Protein AF-A0A2S7J7X6-F1 (afdb_monomer_lite)

pLDDT: mean 95.38, std 8.53, range [49.38, 98.88]

Radius of gyration: 12.1 Å; chains: 1; bounding box: 28×27×31 Å

Secondary structure (DSSP, 8-state):
-PPPPPP-EEEEEETTEEEEE-TTS-EEEEEEEETTEEEEEEEEE-TT--EEET-STTGGGTT-EESS--HHHHHHHHGGG-

Foldseek 3Di:
DPPDQFQWDWDDPDPFKTFIATPVGDTQFIFGDDPQKTFTWGWDADPVRDIDTCDDQQNVRGRPIDNDPDRVVCSVPRRVSD

Structure (mmCIF, N/CA/C/O backbone):
data_AF-A0A2S7J7X6-F1
#
_entry.id   AF-A0A2S7J7X6-F1
#
loop_
_atom_site.group_PDB
_atom_site.id
_atom_site.type_symbol
_atom_site.label_atom_id
_atom_site.label_alt_id
_atom_site.label_comp_id
_atom_site.label_asym_id
_atom_site.label_entity_id
_atom_site.label_seq_id
_atom_site.pdbx_PDB_ins_code
_atom_site.Cartn_x
_atom_site.Cartn_y
_atom_site.Cartn_z
_atom_site.occupancy
_atom_site.B_iso_or_equiv
_atom_site.auth_seq_id
_atom_site.auth_comp_id
_atom_site.auth_asym_id
_atom_site.auth_atom_id
_atom_site.pdbx_PDB_model_num
ATOM 1 N N . MET A 1 1 ? -12.521 -15.925 -17.180 1.00 49.38 1 MET A N 1
ATOM 2 C CA . MET A 1 1 ? -11.096 -15.855 -16.804 1.00 49.38 1 MET A CA 1
ATOM 3 C C . MET A 1 1 ? -10.956 -14.635 -15.914 1.00 49.38 1 MET A C 1
ATOM 5 O O . MET A 1 1 ? -11.277 -13.550 -16.377 1.00 49.38 1 MET A O 1
ATOM 9 N N . VAL A 1 2 ? -10.647 -14.811 -14.630 1.00 57.12 2 VAL A N 1
ATOM 10 C CA . VAL A 1 2 ? -10.360 -13.672 -13.742 1.00 57.12 2 VAL A CA 1
ATOM 11 C C . VAL A 1 2 ? -8.984 -13.148 -14.167 1.00 57.12 2 VAL A C 1
ATOM 13 O O . VAL A 1 2 ? -8.097 -13.987 -14.347 1.00 57.12 2 VAL A O 1
ATOM 16 N N . PRO A 1 3 ? -8.796 -11.840 -14.424 1.00 57.38 3 PRO A N 1
ATOM 17 C CA . PRO A 1 3 ? -7.463 -11.321 -14.711 1.00 57.38 3 PRO A CA 1
ATOM 18 C C . PRO A 1 3 ? -6.526 -11.696 -13.553 1.00 57.38 3 PRO A C 1
ATOM 20 O O . PRO A 1 3 ? -6.978 -11.713 -12.403 1.00 57.38 3 PRO A O 1
ATOM 23 N N . PRO A 1 4 ? -5.263 -12.059 -13.831 1.00 74.00 4 PRO A N 1
ATOM 24 C CA . PRO A 1 4 ? -4.326 -12.390 -12.770 1.00 74.00 4 PRO A CA 1
ATOM 25 C C . PRO A 1 4 ? -4.205 -11.182 -11.838 1.00 74.00 4 PRO A C 1
ATOM 27 O O . PRO A 1 4 ? -3.917 -10.076 -12.279 1.00 74.00 4 PRO A O 1
ATOM 30 N N . VAL A 1 5 ? -4.496 -11.396 -10.557 1.00 90.12 5 VAL A N 1
ATOM 31 C CA . VAL A 1 5 ? -4.309 -10.389 -9.514 1.00 90.12 5 VAL A CA 1
ATOM 32 C C . VAL A 1 5 ? -2.874 -10.520 -9.034 1.00 90.12 5 VAL A C 1
ATOM 34 O O . VAL A 1 5 ? -2.478 -11.595 -8.581 1.00 90.12 5 VAL A O 1
ATOM 37 N N . THR A 1 6 ? -2.102 -9.443 -9.131 1.00 95.38 6 THR A N 1
ATOM 38 C CA . THR A 1 6 ? -0.744 -9.410 -8.591 1.00 95.38 6 THR A CA 1
ATOM 39 C C . THR A 1 6 ? -0.793 -9.573 -7.068 1.00 95.38 6 THR A C 1
ATOM 41 O O . THR A 1 6 ? -1.432 -8.784 -6.371 1.00 95.38 6 THR A O 1
ATOM 44 N N . GLU A 1 7 ? -0.121 -10.598 -6.541 1.00 96.94 7 GLU A N 1
ATOM 45 C CA . GLU A 1 7 ? 0.035 -10.786 -5.096 1.00 96.94 7 GLU A CA 1
ATOM 46 C C . GLU A 1 7 ? 0.908 -9.668 -4.516 1.00 96.94 7 GLU A C 1
ATOM 48 O O . GLU A 1 7 ? 1.970 -9.343 -5.046 1.00 96.94 7 GLU A O 1
ATOM 53 N N . LEU A 1 8 ? 0.446 -9.052 -3.432 1.00 98.31 8 LEU A N 1
ATOM 54 C CA . LEU A 1 8 ? 1.135 -7.972 -2.745 1.00 98.31 8 LEU A CA 1
ATOM 55 C C . LEU A 1 8 ? 1.547 -8.417 -1.349 1.00 98.31 8 LEU A C 1
ATOM 57 O O . LEU A 1 8 ? 0.754 -8.960 -0.580 1.00 98.31 8 LEU A O 1
ATOM 61 N N . HIS A 1 9 ? 2.788 -8.112 -0.996 1.00 98.56 9 HIS A N 1
ATOM 62 C CA . HIS A 1 9 ? 3.343 -8.403 0.316 1.00 98.56 9 HIS A CA 1
ATOM 63 C C . HIS A 1 9 ? 3.304 -7.159 1.198 1.00 98.56 9 HIS A C 1
ATOM 65 O O . HIS A 1 9 ? 3.627 -6.052 0.759 1.00 98.56 9 HIS A O 1
ATOM 71 N N . LEU A 1 10 ? 2.935 -7.353 2.464 1.00 98.69 10 LEU A N 1
ATOM 72 C CA . LEU A 1 10 ? 2.984 -6.318 3.489 1.00 98.69 10 LEU A CA 1
ATOM 73 C C . LEU A 1 10 ? 4.202 -6.543 4.376 1.00 98.69 10 LEU A C 1
ATOM 75 O O . LEU A 1 10 ? 4.325 -7.593 5.005 1.00 98.69 10 LEU A O 1
ATOM 79 N N . ILE A 1 11 ? 5.074 -5.544 4.462 1.00 98.50 11 ILE A N 1
ATOM 80 C CA . ILE A 1 11 ? 6.216 -5.560 5.375 1.00 98.50 11 ILE A CA 1
ATOM 81 C C . ILE A 1 11 ? 5.926 -4.559 6.501 1.00 98.50 11 ILE A C 1
ATOM 83 O O . ILE A 1 11 ? 5.733 -3.370 6.228 1.00 98.50 11 ILE A O 1
ATOM 87 N N . PRO A 1 12 ? 5.848 -5.000 7.771 1.00 98.31 12 PRO A N 1
ATOM 88 C CA . PRO A 1 12 ? 5.656 -4.090 8.893 1.00 98.31 12 PRO A CA 1
ATOM 89 C C . PRO A 1 12 ? 6.825 -3.107 9.001 1.00 98.31 12 PRO A C 1
ATOM 91 O O . PRO A 1 12 ? 7.979 -3.512 9.112 1.00 98.31 12 PRO A O 1
ATOM 94 N N . VAL A 1 13 ? 6.522 -1.809 9.003 1.00 98.31 13 VAL A N 1
ATOM 95 C CA . VAL A 1 13 ? 7.507 -0.743 9.261 1.00 98.31 13 VAL A CA 1
ATOM 96 C C . VAL A 1 13 ? 7.417 -0.306 10.721 1.00 98.31 13 VAL A C 1
ATOM 98 O O . VAL A 1 13 ? 8.425 -0.104 11.389 1.00 98.31 13 VAL A O 1
ATOM 101 N N . ASN A 1 14 ? 6.191 -0.156 11.224 1.00 97.94 14 ASN A N 1
ATOM 102 C CA . ASN A 1 14 ? 5.874 0.050 12.635 1.00 97.94 14 ASN A CA 1
ATOM 103 C C . ASN A 1 14 ? 4.396 -0.299 12.890 1.00 97.94 14 ASN A C 1
ATOM 105 O O . ASN A 1 14 ? 3.671 -0.682 11.976 1.00 97.94 14 ASN A O 1
ATOM 109 N N . THR A 1 15 ? 3.918 -0.100 14.120 1.00 97.00 15 THR A N 1
ATOM 110 C CA . THR A 1 15 ? 2.540 -0.420 14.537 1.00 97.00 15 THR A CA 1
ATOM 111 C C . THR A 1 15 ? 1.446 0.194 13.652 1.00 97.00 15 THR A C 1
ATOM 113 O O . THR A 1 15 ? 0.362 -0.368 13.539 1.00 97.00 15 THR A O 1
ATOM 116 N N . ASN A 1 16 ? 1.704 1.342 13.020 1.00 98.12 16 ASN A N 1
ATOM 117 C CA . ASN A 1 16 ? 0.726 2.093 12.230 1.00 98.12 16 ASN A CA 1
ATOM 118 C C . ASN A 1 16 ? 1.075 2.159 10.736 1.00 98.12 16 ASN A C 1
ATOM 120 O O . ASN A 1 16 ? 0.387 2.861 9.991 1.00 98.12 16 ASN A O 1
ATOM 124 N N . VAL A 1 17 ? 2.134 1.479 10.284 1.00 98.56 17 VAL A N 1
ATOM 125 C CA . VAL A 1 17 ? 2.603 1.547 8.896 1.00 98.56 17 VAL A CA 1
ATOM 126 C C . VAL A 1 17 ? 3.093 0.186 8.416 1.00 98.56 17 VAL A C 1
ATOM 128 O O . VAL A 1 17 ? 3.971 -0.413 9.033 1.00 98.56 17 VAL A O 1
ATOM 131 N N . HIS A 1 18 ? 2.571 -0.249 7.272 1.00 98.88 18 HIS A N 1
ATOM 132 C CA . HIS A 1 18 ? 3.086 -1.385 6.507 1.00 98.88 1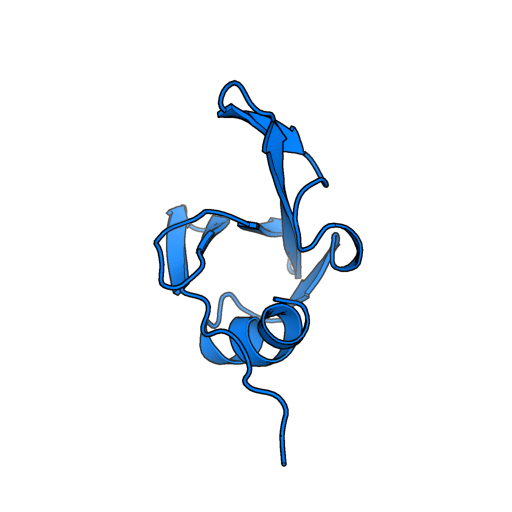8 HIS A CA 1
ATOM 133 C C . HIS A 1 18 ? 3.462 -0.897 5.110 1.00 98.88 18 HIS A C 1
ATOM 135 O O . HIS A 1 18 ? 2.656 -0.214 4.472 1.00 98.88 18 HIS A O 1
ATOM 141 N N . SER A 1 19 ? 4.655 -1.233 4.630 1.00 98.69 19 SER A N 1
ATOM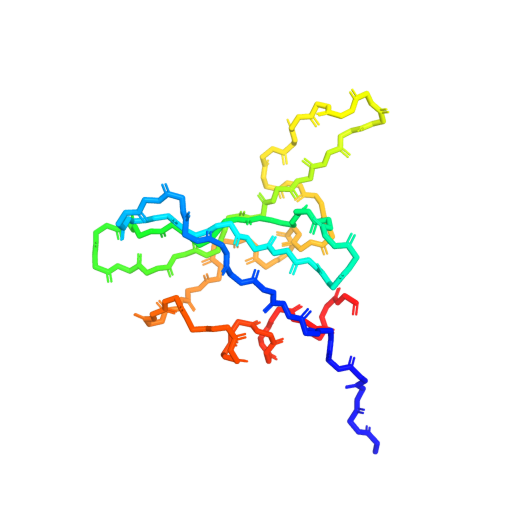 142 C CA . SER A 1 19 ? 5.009 -1.012 3.230 1.00 98.69 19 SER A CA 1
ATOM 143 C C . SER A 1 19 ? 4.415 -2.128 2.370 1.00 98.69 19 SER A C 1
ATOM 145 O O . SER A 1 19 ? 4.298 -3.273 2.806 1.00 98.69 19 SER A O 1
ATOM 147 N N . VAL A 1 20 ? 3.986 -1.777 1.161 1.00 98.75 20 VAL A N 1
ATOM 148 C CA . VAL A 1 20 ? 3.319 -2.662 0.199 1.00 98.75 20 VAL A CA 1
ATOM 149 C C . VAL A 1 20 ? 4.269 -2.907 -0.965 1.00 98.75 20 VAL A C 1
ATOM 151 O O . VAL A 1 20 ? 4.734 -1.953 -1.597 1.00 98.75 20 VAL A O 1
ATOM 154 N N . HIS A 1 21 ? 4.556 -4.175 -1.245 1.00 98.62 21 HIS A N 1
ATOM 155 C CA . HIS A 1 21 ? 5.534 -4.589 -2.247 1.00 98.62 21 HIS A CA 1
ATOM 156 C C . HIS A 1 21 ? 4.935 -5.570 -3.254 1.00 98.62 21 HIS A C 1
ATOM 158 O O . HIS A 1 21 ? 4.126 -6.421 -2.889 1.00 98.62 21 HIS A O 1
ATOM 164 N N . ARG A 1 22 ? 5.369 -5.465 -4.512 1.00 97.81 22 ARG A N 1
ATOM 165 C CA . ARG A 1 22 ? 5.144 -6.478 -5.553 1.00 97.81 22 ARG A CA 1
ATOM 16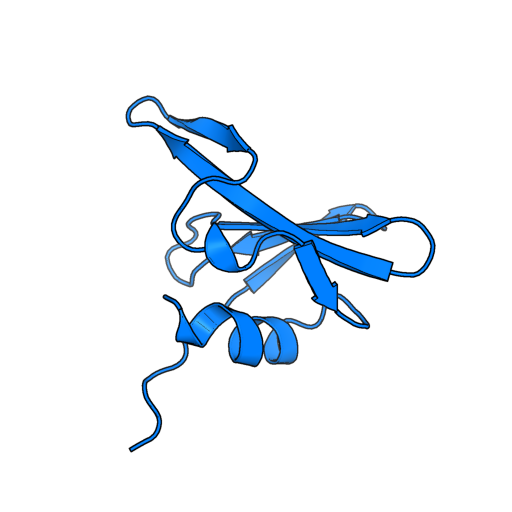6 C C . ARG A 1 22 ? 5.993 -7.736 -5.282 1.00 97.81 22 ARG A C 1
ATOM 168 O O . ARG A 1 22 ? 6.941 -7.660 -4.493 1.00 97.81 22 ARG A O 1
ATOM 175 N N . PRO A 1 23 ? 5.722 -8.873 -5.956 1.00 96.94 23 PRO A N 1
ATOM 176 C CA . PRO A 1 23 ? 6.493 -10.106 -5.763 1.00 96.94 23 PRO A CA 1
ATOM 177 C C . PRO A 1 23 ? 7.974 -9.968 -6.136 1.00 96.94 23 PRO A C 1
ATOM 179 O O . PRO A 1 23 ? 8.816 -10.667 -5.581 1.00 96.94 23 PRO A O 1
ATOM 182 N N . ASP A 1 24 ? 8.304 -9.036 -7.036 1.00 95.75 24 ASP A N 1
ATOM 183 C CA . ASP A 1 24 ? 9.682 -8.692 -7.408 1.00 95.75 24 ASP A CA 1
ATOM 184 C C . ASP A 1 24 ? 10.400 -7.804 -6.370 1.00 95.75 24 ASP A C 1
ATOM 186 O O . ASP A 1 24 ? 11.546 -7.409 -6.571 1.00 95.75 24 ASP A O 1
ATOM 190 N N . GLY A 1 25 ? 9.736 -7.482 -5.256 1.00 96.56 25 GLY A N 1
ATOM 191 C CA . GLY A 1 25 ? 10.260 -6.659 -4.169 1.00 96.56 25 GLY A CA 1
ATOM 192 C C . GLY A 1 25 ? 10.035 -5.157 -4.343 1.00 96.56 25 GLY A C 1
ATOM 193 O O . GLY A 1 25 ? 10.289 -4.396 -3.402 1.00 96.56 25 GLY A O 1
ATOM 194 N N . ALA A 1 26 ? 9.521 -4.696 -5.487 1.00 96.75 26 ALA A N 1
ATOM 195 C CA . ALA A 1 26 ? 9.319 -3.272 -5.713 1.00 96.75 26 ALA A CA 1
ATOM 196 C C . ALA A 1 26 ? 8.241 -2.691 -4.790 1.00 96.75 26 ALA A C 1
ATOM 198 O O . ALA A 1 26 ? 7.113 -3.183 -4.732 1.00 96.75 26 ALA A O 1
ATOM 199 N N . HIS A 1 27 ? 8.584 -1.607 -4.100 1.00 98.19 27 HIS A N 1
ATOM 200 C CA . HIS A 1 27 ? 7.668 -0.870 -3.238 1.00 98.19 27 HIS A CA 1
ATOM 201 C C . HIS A 1 27 ? 6.709 -0.014 -4.074 1.00 98.19 27 HIS A C 1
ATOM 203 O O . HIS A 1 27 ? 7.146 0.727 -4.952 1.00 98.19 27 HIS A O 1
ATOM 209 N N . VAL A 1 28 ? 5.409 -0.104 -3.789 1.00 98.38 28 VAL A N 1
ATOM 210 C CA . VAL A 1 28 ? 4.352 0.619 -4.530 1.00 98.38 28 VAL A CA 1
ATOM 211 C C . VAL A 1 28 ? 3.537 1.572 -3.653 1.00 98.38 28 VAL A C 1
ATOM 213 O O . VAL A 1 28 ? 2.682 2.312 -4.141 1.00 98.38 28 VAL A O 1
ATOM 216 N N . GLY A 1 29 ? 3.772 1.569 -2.342 1.00 98.56 29 GLY A N 1
ATOM 217 C CA . GLY A 1 29 ? 3.064 2.428 -1.405 1.00 98.56 29 GLY A CA 1
ATOM 218 C C . GLY A 1 29 ? 3.022 1.867 0.005 1.00 98.56 29 GLY A C 1
ATOM 219 O O . GLY A 1 29 ? 3.548 0.802 0.293 1.00 98.56 29 GLY A O 1
ATOM 220 N N . ASN A 1 30 ? 2.349 2.581 0.899 1.00 98.81 30 ASN A N 1
ATOM 221 C CA . ASN A 1 30 ? 2.212 2.191 2.297 1.00 98.81 30 ASN A CA 1
ATOM 222 C C . ASN A 1 30 ? 0.744 2.096 2.699 1.00 98.81 30 ASN A C 1
ATOM 224 O O . ASN A 1 30 ? -0.036 2.991 2.380 1.00 98.81 30 ASN A O 1
ATOM 228 N N . LEU A 1 31 ? 0.383 1.106 3.509 1.00 98.69 31 LEU A N 1
ATOM 229 C CA . LEU A 1 31 ? -0.783 1.221 4.374 1.00 98.69 31 LEU A CA 1
ATOM 230 C C . LEU A 1 31 ? -0.399 2.024 5.611 1.00 98.69 31 LEU A C 1
ATOM 232 O O . LEU A 1 31 ? 0.480 1.620 6.370 1.00 98.69 31 LEU A O 1
ATOM 236 N N . LYS A 1 32 ? -1.068 3.158 5.823 1.00 98.62 32 LYS A N 1
ATOM 237 C CA . LYS A 1 32 ? -0.886 4.003 7.006 1.00 98.62 32 LYS A CA 1
ATOM 238 C C . LYS A 1 32 ? -2.182 4.099 7.794 1.00 98.62 32 LYS A C 1
ATOM 240 O O . LYS A 1 32 ? -3.223 4.446 7.232 1.00 98.62 32 LYS A O 1
ATOM 245 N N . ARG A 1 33 ? -2.109 3.846 9.098 1.00 98.38 33 ARG A N 1
ATOM 246 C CA . ARG A 1 33 ? -3.213 4.081 10.023 1.00 98.38 33 ARG A CA 1
ATOM 247 C C . ARG A 1 33 ? -3.295 5.568 10.353 1.00 98.38 33 ARG A C 1
ATOM 249 O O . ARG A 1 33 ? -2.331 6.158 10.832 1.00 98.38 33 ARG A O 1
ATOM 256 N N . ILE A 1 34 ? -4.446 6.175 10.086 1.00 96.00 34 ILE A N 1
ATOM 257 C CA . ILE A 1 34 ? -4.755 7.572 10.392 1.00 96.00 34 ILE A CA 1
ATOM 258 C C . ILE A 1 34 ? -6.031 7.570 11.235 1.00 96.00 34 ILE A C 1
ATOM 260 O O . ILE A 1 34 ? -7.119 7.272 10.738 1.00 96.00 34 ILE A O 1
ATOM 264 N N . GLY A 1 35 ? -5.887 7.855 12.531 1.00 95.19 35 GLY A N 1
ATOM 265 C CA . GLY A 1 35 ? -6.953 7.626 13.507 1.00 95.19 35 GLY A CA 1
ATOM 266 C C . GLY A 1 35 ? -7.302 6.137 13.587 1.00 95.19 35 GLY A C 1
ATOM 267 O O . GLY A 1 35 ? -6.427 5.298 13.796 1.00 95.19 35 GLY A O 1
ATOM 268 N N . ALA A 1 36 ? -8.575 5.799 13.388 1.00 94.12 36 ALA A N 1
ATOM 269 C CA . ALA A 1 36 ? -9.039 4.411 13.368 1.00 94.12 36 ALA A CA 1
ATOM 270 C C . ALA A 1 36 ? -8.931 3.733 11.986 1.00 94.12 36 ALA A C 1
ATOM 272 O O . ALA A 1 36 ? -9.157 2.532 11.898 1.00 94.12 36 ALA A O 1
ATOM 273 N N . VAL A 1 37 ? -8.578 4.471 10.926 1.00 96.81 37 VAL A N 1
ATOM 274 C CA . VAL A 1 37 ? -8.720 4.023 9.530 1.00 96.81 37 VAL A CA 1
ATOM 275 C C . VAL A 1 37 ? -7.365 3.697 8.911 1.00 96.81 37 VAL A C 1
ATOM 277 O O . VAL A 1 37 ? -6.432 4.491 9.030 1.00 96.81 37 VAL A O 1
ATOM 280 N N . TRP A 1 38 ? -7.258 2.583 8.185 1.00 98.62 38 TRP A N 1
ATOM 281 C CA . TRP A 1 38 ? -6.096 2.306 7.339 1.00 98.62 38 TRP A CA 1
ATOM 282 C C . TRP A 1 38 ? -6.311 2.876 5.942 1.00 98.62 38 TRP A C 1
ATOM 284 O O . TRP A 1 38 ? -7.354 2.668 5.328 1.00 98.62 38 TRP A O 1
ATOM 294 N N . LYS A 1 39 ? -5.323 3.614 5.433 1.00 98.69 39 LYS A N 1
ATOM 295 C CA . LYS A 1 39 ? -5.345 4.183 4.083 1.00 98.69 39 LYS A CA 1
ATOM 296 C C . LYS A 1 39 ? -4.117 3.751 3.307 1.00 98.69 39 LYS A C 1
ATOM 298 O O . LYS A 1 39 ? -3.000 3.874 3.814 1.00 98.69 39 LYS A O 1
ATOM 303 N N . PHE A 1 40 ? -4.317 3.334 2.066 1.00 98.75 40 PHE A N 1
ATOM 304 C CA . PHE A 1 40 ? -3.231 3.172 1.117 1.00 98.75 40 PHE A CA 1
ATOM 305 C C . PHE A 1 40 ? -2.699 4.536 0.682 1.00 98.75 40 PHE A C 1
ATOM 307 O O . PHE A 1 40 ? -3.449 5.469 0.391 1.00 98.75 40 PHE A O 1
ATOM 314 N N . LYS A 1 41 ? -1.380 4.660 0.675 1.00 98.69 41 LYS A N 1
ATOM 315 C CA . LYS A 1 41 ? -0.625 5.837 0.275 1.00 98.69 41 LYS A CA 1
ATOM 316 C C . LYS A 1 41 ? 0.335 5.396 -0.811 1.00 98.69 41 LYS A C 1
ATOM 318 O O . LYS A 1 41 ? 1.402 4.877 -0.489 1.00 98.69 41 LYS A O 1
ATOM 323 N N . ALA A 1 42 ? -0.075 5.587 -2.061 1.00 98.69 42 ALA A N 1
ATOM 324 C CA . ALA A 1 42 ? 0.756 5.315 -3.226 1.00 98.69 42 ALA A CA 1
ATOM 325 C C . ALA A 1 42 ? 2.121 6.006 -3.101 1.00 98.69 42 ALA A C 1
ATOM 327 O O . ALA A 1 42 ? 2.211 7.125 -2.575 1.00 98.69 42 ALA A O 1
ATOM 328 N N . VAL A 1 43 ? 3.164 5.309 -3.538 1.00 98.56 43 VAL A N 1
ATOM 329 C CA . VAL A 1 43 ? 4.531 5.821 -3.616 1.00 98.56 43 VAL A CA 1
ATOM 330 C C . VAL A 1 43 ? 5.114 5.393 -4.955 1.00 98.56 43 VAL A C 1
ATOM 332 O O . VAL A 1 43 ? 5.182 4.200 -5.247 1.00 98.56 43 VAL A O 1
ATOM 335 N N . GLY A 1 44 ? 5.538 6.379 -5.740 1.00 97.56 44 GLY A N 1
ATOM 336 C CA . GLY A 1 44 ? 6.333 6.195 -6.944 1.00 97.56 44 GLY A CA 1
ATOM 337 C C . GLY A 1 44 ? 7.807 6.466 -6.681 1.00 97.56 44 GLY A C 1
ATOM 338 O O . GLY A 1 44 ? 8.189 6.930 -5.601 1.00 97.56 44 GLY A O 1
ATOM 339 N N . TYR A 1 45 ? 8.615 6.182 -7.695 1.00 97.12 45 TYR A N 1
ATOM 340 C CA . TYR A 1 45 ? 10.036 6.484 -7.709 1.00 97.12 45 TYR A CA 1
ATOM 341 C C . TYR A 1 45 ? 10.412 7.054 -9.072 1.00 97.12 45 TYR A C 1
ATOM 343 O O . TYR A 1 45 ? 10.048 6.470 -10.095 1.00 97.12 45 TYR A O 1
ATOM 351 N N . ASP A 1 46 ? 11.145 8.164 -9.081 1.00 95.31 46 ASP A N 1
ATOM 352 C CA . ASP A 1 46 ? 11.727 8.709 -10.304 1.00 95.31 46 ASP A CA 1
ATOM 353 C C . ASP A 1 46 ? 12.921 7.858 -10.788 1.00 95.31 46 ASP A C 1
ATOM 355 O O . ASP A 1 46 ? 13.355 6.901 -10.139 1.00 95.31 46 ASP A O 1
ATOM 359 N N . ALA A 1 47 ? 13.486 8.213 -11.945 1.00 94.62 47 ALA A N 1
ATOM 360 C CA . ALA A 1 47 ? 14.612 7.488 -12.541 1.00 94.62 47 ALA A CA 1
ATOM 361 C C . ALA A 1 47 ? 15.895 7.490 -11.680 1.00 94.62 47 ALA A C 1
ATOM 363 O O . ALA A 1 47 ? 16.760 6.637 -11.872 1.00 94.62 47 ALA A O 1
ATOM 364 N N . GLY A 1 48 ? 16.033 8.434 -10.745 1.00 95.75 48 GLY A N 1
ATOM 365 C CA . GLY A 1 48 ? 17.129 8.506 -9.779 1.00 95.75 48 GLY A CA 1
ATOM 366 C C . GLY A 1 48 ? 16.842 7.774 -8.464 1.00 95.75 48 GLY A C 1
ATOM 367 O O . GLY A 1 48 ? 17.683 7.800 -7.566 1.00 95.75 48 GLY A O 1
ATOM 368 N N . GLY A 1 49 ? 15.675 7.134 -8.326 1.00 94.06 49 GLY A N 1
ATOM 369 C CA . GLY A 1 49 ? 15.222 6.511 -7.082 1.00 94.06 49 GLY A CA 1
ATOM 370 C C . GLY A 1 49 ? 14.671 7.510 -6.058 1.00 94.06 49 GLY A C 1
ATOM 371 O O . GLY A 1 49 ? 14.469 7.146 -4.896 1.00 94.06 49 GLY A O 1
ATOM 372 N N . GLY A 1 50 ? 14.426 8.758 -6.463 1.00 96.44 50 GLY A N 1
ATOM 373 C CA . GLY A 1 50 ? 13.756 9.765 -5.651 1.00 96.44 50 GLY A CA 1
ATOM 374 C C . GLY A 1 50 ? 12.298 9.387 -5.412 1.00 96.44 50 GLY A C 1
ATOM 375 O O . GLY A 1 50 ? 11.610 8.918 -6.311 1.00 96.44 50 GLY A O 1
ATOM 376 N N . VAL A 1 51 ? 11.824 9.557 -4.177 1.00 96.81 51 VAL A N 1
ATOM 377 C CA . VAL A 1 51 ? 10.444 9.224 -3.796 1.00 96.81 51 VAL A CA 1
ATOM 378 C C . VAL A 1 51 ? 9.471 10.237 -4.397 1.00 96.81 51 VAL A C 1
ATOM 380 O O . VAL A 1 51 ? 9.608 11.434 -4.154 1.00 96.81 51 VAL A O 1
ATOM 383 N N . GLU A 1 52 ? 8.425 9.744 -5.059 1.00 97.56 52 GLU A N 1
ATOM 384 C CA . GLU A 1 52 ? 7.288 10.531 -5.549 1.00 97.56 52 GLU A CA 1
ATOM 385 C C . GLU A 1 52 ? 6.028 10.207 -4.722 1.00 97.56 52 GLU A C 1
ATOM 387 O O . GLU A 1 52 ? 5.349 9.198 -4.959 1.00 97.56 52 GLU A O 1
ATOM 392 N N . PRO A 1 53 ? 5.689 11.017 -3.700 1.00 96.38 53 PRO A N 1
ATOM 393 C CA . PRO A 1 53 ? 4.529 10.766 -2.854 1.00 96.38 53 PRO A CA 1
ATOM 394 C C . PRO A 1 53 ? 3.231 10.869 -3.651 1.00 96.38 53 PRO A C 1
ATOM 396 O O . PRO A 1 53 ? 2.975 11.872 -4.308 1.00 96.38 53 PRO A O 1
ATOM 399 N N . GLY A 1 54 ? 2.382 9.848 -3.552 1.00 96.62 54 GLY A N 1
ATOM 400 C CA . GLY A 1 54 ? 1.149 9.789 -4.330 1.00 96.62 54 GLY A CA 1
ATOM 401 C C . GLY A 1 54 ? 1.341 9.372 -5.786 1.00 96.62 54 GLY A C 1
ATOM 402 O O . GLY A 1 54 ? 0.331 9.163 -6.439 1.00 96.62 54 GLY A O 1
ATOM 403 N N . GLY A 1 55 ? 2.581 9.213 -6.260 1.00 95.88 55 GLY A N 1
ATOM 404 C CA . GLY A 1 55 ? 2.895 8.719 -7.598 1.00 95.88 55 GLY A CA 1
ATOM 405 C C . GLY A 1 55 ? 2.969 7.191 -7.687 1.00 95.88 55 GLY A C 1
ATOM 406 O O . GLY A 1 55 ? 2.634 6.463 -6.745 1.00 95.88 55 GLY A O 1
ATOM 407 N N . GLY A 1 56 ? 3.475 6.708 -8.823 1.00 96.31 56 GLY A N 1
ATOM 408 C CA . GLY A 1 56 ? 3.706 5.289 -9.085 1.00 96.31 56 GLY A CA 1
ATOM 409 C C . GLY A 1 56 ? 2.506 4.554 -9.699 1.00 96.31 56 GLY A C 1
ATOM 410 O O . GLY A 1 56 ? 1.495 5.167 -10.054 1.00 96.31 56 GLY A O 1
ATOM 411 N N . PRO A 1 57 ? 2.598 3.219 -9.828 1.00 96.19 57 PRO A N 1
ATOM 412 C CA . PRO A 1 57 ? 1.627 2.425 -10.584 1.00 96.19 57 PRO A CA 1
ATOM 413 C C . PRO A 1 57 ? 0.234 2.358 -9.938 1.00 96.19 57 PRO A C 1
ATOM 415 O O . PRO A 1 57 ? -0.725 1.997 -10.605 1.00 96.19 57 PRO A O 1
ATOM 418 N N . LEU A 1 58 ? 0.107 2.739 -8.661 1.00 97.81 58 LEU A N 1
ATOM 419 C CA . LEU A 1 58 ? -1.157 2.739 -7.914 1.00 97.81 58 LEU A CA 1
ATOM 420 C C . LEU A 1 58 ? -1.632 4.150 -7.521 1.00 97.81 58 LEU A C 1
ATOM 422 O O . LEU A 1 58 ? -2.309 4.323 -6.502 1.00 97.81 58 LEU A O 1
ATOM 426 N N . THR A 1 59 ? -1.248 5.171 -8.294 1.00 98.38 59 THR A N 1
ATOM 427 C CA . THR A 1 59 ? -1.607 6.582 -8.040 1.00 98.38 59 THR A CA 1
ATOM 428 C C . THR A 1 59 ? -3.120 6.774 -7.896 1.00 98.38 59 THR A C 1
ATOM 430 O O . THR A 1 59 ? -3.580 7.379 -6.928 1.00 98.38 59 THR A O 1
ATOM 433 N N . GLU A 1 60 ? -3.911 6.173 -8.786 1.00 98.19 60 GLU A N 1
ATOM 434 C CA . GLU A 1 60 ? -5.377 6.310 -8.801 1.00 98.19 60 GLU A CA 1
ATOM 435 C C . GLU A 1 60 ? -6.068 5.641 -7.601 1.00 98.19 60 GLU A C 1
ATOM 437 O O . GLU A 1 60 ? -7.225 5.916 -7.286 1.00 98.19 60 GLU A O 1
ATOM 442 N N . GLN A 1 61 ? -5.357 4.769 -6.885 1.00 98.44 61 GLN A N 1
ATOM 443 C CA . GLN A 1 61 ? -5.842 4.071 -5.696 1.00 98.44 61 GLN A CA 1
ATOM 444 C C . GLN A 1 61 ? -5.374 4.766 -4.409 1.00 98.44 61 GLN A C 1
ATOM 446 O O . GLN A 1 61 ? -5.628 4.274 -3.302 1.00 98.44 61 GLN A O 1
ATOM 451 N N . HIS A 1 62 ? -4.698 5.916 -4.513 1.00 98.38 62 HIS A N 1
ATOM 452 C CA . HIS A 1 62 ? -4.272 6.693 -3.358 1.00 98.38 62 HIS A CA 1
ATOM 453 C C . HIS A 1 62 ? -5.471 7.036 -2.459 1.00 98.38 62 HIS A C 1
ATOM 455 O O . HIS A 1 62 ? -6.544 7.409 -2.919 1.00 98.38 62 HIS A O 1
ATOM 461 N N . ASN A 1 63 ? -5.284 6.924 -1.143 1.00 98.25 63 ASN A N 1
ATOM 462 C CA . ASN A 1 63 ? -6.321 7.019 -0.111 1.00 98.25 63 ASN A CA 1
ATOM 463 C C . ASN A 1 63 ? -7.354 5.885 -0.058 1.00 98.25 63 ASN A C 1
ATOM 465 O O . ASN A 1 63 ? -8.247 5.978 0.790 1.00 98.25 63 ASN A O 1
ATOM 469 N N . MET A 1 64 ? -7.231 4.810 -0.849 1.00 98.50 64 MET A N 1
ATOM 470 C CA . MET A 1 64 ? -8.109 3.64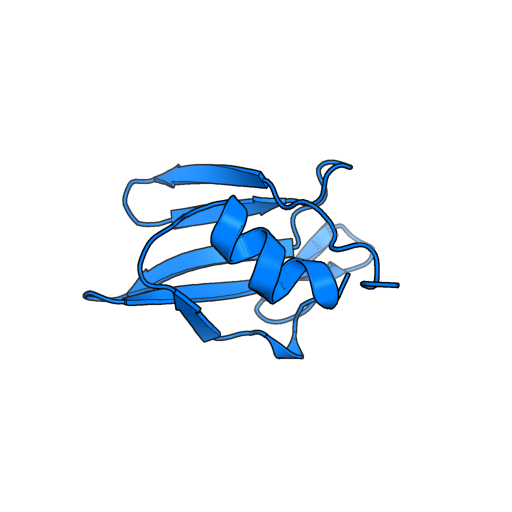6 -0.697 1.00 98.50 64 MET A CA 1
ATOM 471 C C . MET A 1 64 ? -8.092 3.148 0.756 1.00 98.50 64 MET A C 1
ATOM 473 O O . MET A 1 64 ? -7.031 2.979 1.360 1.00 98.50 64 MET A O 1
ATOM 477 N N . VAL A 1 65 ? -9.281 2.962 1.328 1.00 98.50 65 VAL A N 1
ATOM 478 C CA . VAL A 1 65 ? -9.469 2.605 2.740 1.00 98.50 65 VAL A CA 1
ATOM 479 C C . VAL A 1 65 ? -9.499 1.095 2.922 1.00 98.50 65 VAL A C 1
ATOM 481 O O . VAL A 1 65 ? -10.121 0.397 2.123 1.00 98.50 65 VAL A O 1
ATOM 484 N N . PHE A 1 66 ? -8.883 0.623 4.002 1.00 98.31 66 PHE A N 1
ATOM 485 C CA . PHE A 1 66 ? -8.868 -0.766 4.449 1.00 98.31 66 PHE A CA 1
ATOM 486 C C . PHE A 1 66 ? -9.275 -0.854 5.924 1.00 98.31 66 PHE A C 1
ATOM 488 O O . PHE A 1 66 ? -9.048 0.084 6.694 1.00 98.31 66 PHE A O 1
ATOM 495 N N . ASP A 1 67 ? -9.833 -1.997 6.317 1.00 96.88 67 ASP A N 1
ATOM 496 C CA . ASP A 1 67 ? -10.203 -2.266 7.712 1.00 96.88 67 ASP A CA 1
ATOM 497 C C . ASP A 1 67 ? -8.977 -2.651 8.554 1.00 96.88 67 ASP A C 1
ATOM 499 O O . ASP A 1 67 ? -8.848 -2.257 9.713 1.00 96.88 67 ASP A O 1
ATOM 503 N N . ALA A 1 68 ? -8.035 -3.377 7.948 1.00 97.19 68 ALA A N 1
ATOM 504 C CA . ALA A 1 68 ? -6.812 -3.869 8.570 1.00 97.19 68 ALA A CA 1
ATOM 505 C C . ALA A 1 68 ? -5.689 -4.022 7.523 1.00 97.19 68 ALA A C 1
ATOM 507 O O . ALA A 1 68 ? -5.973 -4.064 6.320 1.00 97.19 68 ALA A O 1
ATOM 508 N 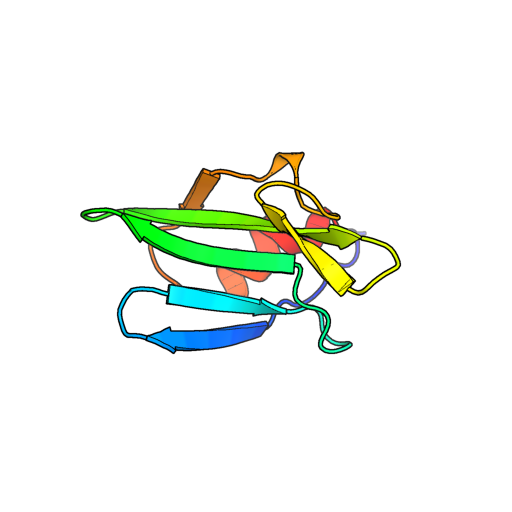N . PRO A 1 69 ? -4.415 -4.115 7.946 1.00 97.75 69 PRO A N 1
ATOM 509 C CA . PRO A 1 69 ? -3.301 -4.440 7.062 1.00 97.75 69 PRO A CA 1
ATOM 510 C C . PRO A 1 69 ? -3.276 -5.944 6.751 1.00 97.75 69 PRO A C 1
ATOM 512 O O . PRO A 1 69 ? -2.453 -6.688 7.274 1.00 97.75 69 PRO A O 1
ATOM 515 N N . ASP A 1 70 ? -4.205 -6.383 5.903 1.00 98.19 70 ASP A N 1
ATOM 516 C CA . ASP A 1 70 ? -4.343 -7.771 5.457 1.00 98.19 70 ASP A CA 1
ATOM 517 C C . ASP A 1 70 ? -3.825 -7.931 4.019 1.00 98.19 70 ASP A C 1
ATOM 519 O O . ASP A 1 70 ? -4.313 -7.277 3.096 1.00 98.19 70 ASP A O 1
ATOM 523 N N . ALA A 1 71 ? -2.830 -8.799 3.820 1.00 97.50 71 ALA A N 1
ATOM 524 C CA . ALA A 1 71 ? -2.178 -8.971 2.523 1.00 97.50 71 ALA A CA 1
ATOM 525 C C . ALA A 1 71 ? -3.113 -9.549 1.446 1.00 97.50 71 ALA A C 1
ATOM 527 O O . ALA A 1 71 ? -3.019 -9.151 0.284 1.00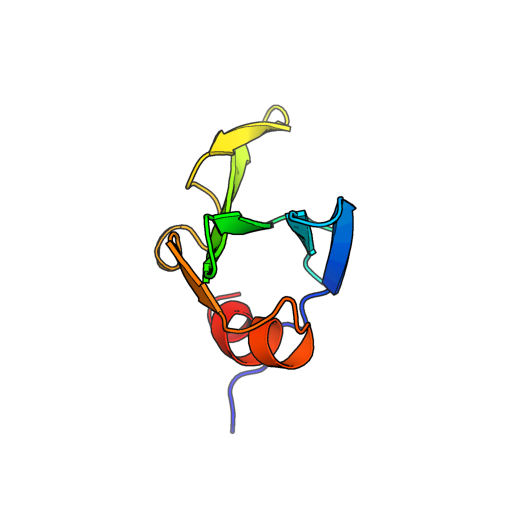 97.50 71 ALA A O 1
ATOM 528 N N . GLN A 1 72 ? -4.049 -10.434 1.807 1.00 97.19 72 GLN A N 1
ATOM 529 C CA . GLN A 1 72 ? -4.992 -11.026 0.854 1.00 97.19 72 GLN A CA 1
ATOM 530 C C . GLN A 1 72 ? -6.005 -9.980 0.383 1.00 97.19 72 GLN A C 1
ATOM 532 O O . GLN A 1 72 ? -6.230 -9.830 -0.820 1.00 97.19 72 GLN A O 1
ATOM 537 N N . VAL A 1 73 ? -6.565 -9.198 1.312 1.00 97.69 73 VAL A N 1
ATOM 538 C CA . VAL A 1 73 ? -7.507 -8.111 0.994 1.00 97.69 73 VAL A CA 1
ATOM 539 C C . VAL A 1 73 ? -6.819 -7.010 0.187 1.00 97.69 73 VAL A C 1
ATOM 541 O O . VAL A 1 73 ? -7.393 -6.495 -0.775 1.00 97.69 73 VAL A O 1
ATOM 544 N N . VAL A 1 74 ? -5.586 -6.649 0.551 1.00 98.12 74 VAL A N 1
ATOM 545 C CA . VAL A 1 74 ? -4.781 -5.673 -0.196 1.00 98.12 74 VAL A CA 1
ATOM 546 C C . VAL A 1 74 ? -4.510 -6.162 -1.613 1.00 98.12 74 VAL A C 1
ATOM 548 O O . VAL A 1 74 ? -4.767 -5.415 -2.556 1.00 98.12 74 VAL A O 1
ATOM 551 N N . SER A 1 75 ? -4.066 -7.409 -1.779 1.00 98.00 75 SER A N 1
ATOM 552 C CA . SER A 1 75 ? -3.821 -8.007 -3.098 1.00 98.00 75 SER A CA 1
ATOM 553 C C . SER A 1 75 ? -5.086 -7.997 -3.948 1.00 98.00 75 SER A C 1
ATOM 555 O O . SER A 1 75 ? -5.072 -7.482 -5.059 1.00 98.00 75 SER A O 1
ATOM 557 N N . ALA A 1 76 ? -6.218 -8.453 -3.406 1.00 96.50 76 ALA A N 1
ATOM 558 C CA . ALA A 1 76 ? -7.485 -8.490 -4.133 1.00 96.50 76 ALA A CA 1
ATOM 559 C C . ALA A 1 76 ? -7.951 -7.107 -4.627 1.00 96.50 76 ALA A C 1
ATOM 561 O O . ALA A 1 76 ? -8.581 -7.008 -5.680 1.00 96.50 76 ALA A O 1
ATOM 562 N N . ARG A 1 77 ? -7.665 -6.038 -3.872 1.00 97.00 77 ARG A N 1
ATOM 563 C CA . ARG A 1 77 ? -8.161 -4.683 -4.166 1.00 97.00 77 ARG A CA 1
ATOM 564 C C . ARG A 1 77 ? -7.192 -3.804 -4.950 1.00 97.00 77 ARG A C 1
ATOM 566 O O . ARG A 1 77 ? -7.651 -2.928 -5.680 1.00 97.00 77 ARG A O 1
ATOM 573 N N . LEU A 1 78 ? -5.885 -3.997 -4.772 1.00 97.44 78 LEU A N 1
ATOM 574 C CA . LEU A 1 78 ? -4.839 -3.209 -5.433 1.00 97.44 78 LEU A CA 1
ATOM 575 C C . LEU A 1 78 ? -4.127 -3.989 -6.540 1.00 97.44 78 LEU A C 1
ATOM 577 O O . LEU A 1 78 ? -3.768 -3.406 -7.555 1.00 97.44 78 LEU A O 1
ATOM 581 N N . GLY A 1 79 ? -3.954 -5.299 -6.378 1.00 96.50 79 GLY A N 1
ATOM 582 C CA . GLY A 1 79 ? -3.228 -6.152 -7.318 1.00 96.50 79 GLY A CA 1
ATOM 583 C C . GLY A 1 79 ? -3.902 -6.327 -8.677 1.00 96.50 79 GLY A C 1
ATOM 584 O O . GLY A 1 79 ? -3.252 -6.763 -9.614 1.00 96.50 79 GLY A O 1
ATOM 585 N N . CYS A 1 80 ? -5.184 -5.977 -8.813 1.00 94.19 80 CYS A N 1
ATOM 586 C CA . CYS A 1 80 ? -5.881 -5.956 -10.103 1.00 94.19 80 CYS A CA 1
ATOM 587 C C . CYS A 1 80 ? -5.541 -4.731 -10.972 1.00 94.19 80 CYS A C 1
ATOM 589 O O . CYS A 1 80 ? -5.971 -4.669 -12.122 1.00 94.19 80 CYS A O 1
ATOM 591 N N . TRP A 1 81 ? -4.786 -3.772 -10.428 1.00 93.44 81 TRP A N 1
ATOM 592 C CA . TRP A 1 81 ? -4.301 -2.576 -11.123 1.00 93.44 81 TRP A CA 1
ATOM 593 C C . TRP A 1 81 ? -2.814 -2.675 -11.509 1.00 93.44 81 TRP A C 1
ATOM 595 O O . TRP A 1 81 ? -2.240 -1.680 -11.948 1.00 93.44 81 TRP A O 1
ATOM 605 N N . LEU A 1 82 ? -2.191 -3.844 -11.309 1.00 91.44 82 LEU A N 1
ATOM 606 C CA . LEU A 1 82 ? -0.757 -4.103 -11.488 1.00 91.44 82 LEU A CA 1
ATOM 607 C C . LEU A 1 82 ? -0.493 -5.254 -12.451 1.00 91.44 82 LEU A C 1
ATOM 609 O O . LEU A 1 82 ? -1.207 -6.276 -12.331 1.00 91.44 82 LEU A O 1
#

Sequence (82 aa):
MVPPVTELHLIPVNTNVHSVHRPDGAHVGNLKRIGAVWKFKAVGYDAGGGVEPGGGPLTEQHNMVFDAPDAQVVSARLGCWL